Protein AF-A0A842CXQ6-F1 (afdb_monomer_lite)

Radius of gyration: 36.17 Å; chai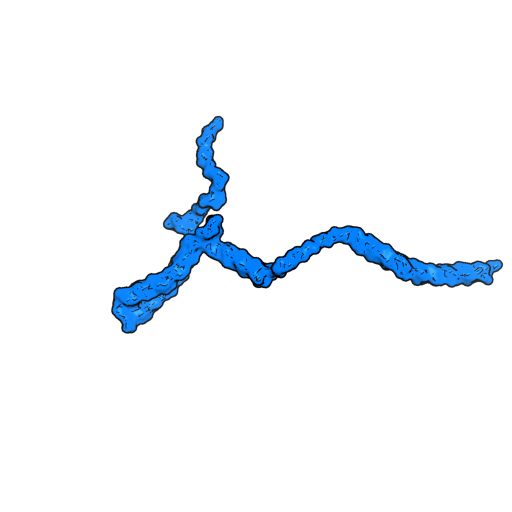ns: 1; bounding box: 52×61×111 Å

pLDDT: mean 84.97, std 10.0, range [49.41, 96.0]

Secondary structure (DSSP, 8-state):
-------S-GGG-----BTTB-HHHHHHHHHHHHHHHHHHHHHHHHS-HHHHHHHHHHHHHHHHHHHH-EETTEEHHHHHHHHHIIIIIS-SS-------SHHHHHHHHHHHHHHHHHHHHHHHHHHHHHHTT-

Structure (mmCIF, N/CA/C/O backbone):
data_AF-A0A842CXQ6-F1
#
_entry.id   AF-A0A842CXQ6-F1
#
loop_
_atom_site.group_PDB
_atom_site.id
_atom_site.type_symbol
_atom_site.label_atom_id
_atom_site.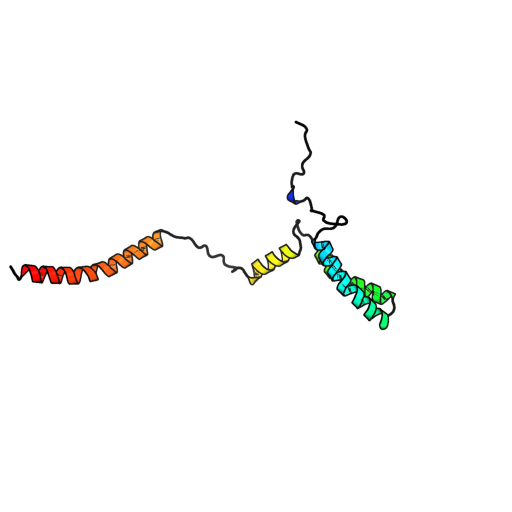label_alt_id
_atom_site.label_comp_id
_atom_site.label_asym_id
_atom_site.label_entity_id
_atom_site.label_seq_id
_atom_site.pdbx_PDB_ins_code
_atom_site.Cartn_x
_atom_site.Cartn_y
_atom_site.Cartn_z
_atom_site.occupancy
_atom_site.B_iso_or_equiv
_atom_site.auth_seq_id
_atom_site.auth_comp_id
_atom_site.auth_asym_id
_atom_site.auth_atom_id
_atom_site.pdbx_PDB_mode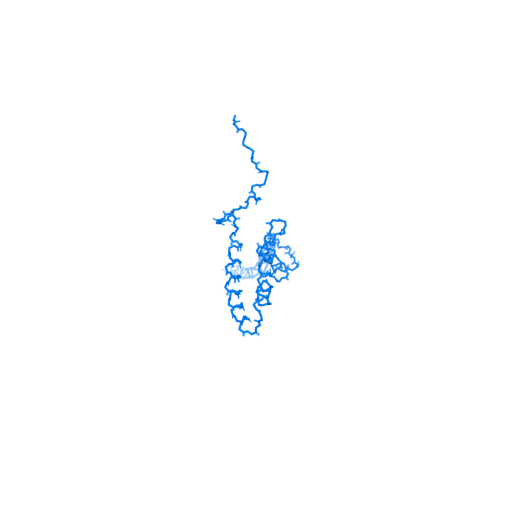l_num
ATOM 1 N N . MET A 1 1 ? -0.702 41.523 -5.014 1.00 65.69 1 MET A N 1
ATOM 2 C CA . MET A 1 1 ? -1.443 40.240 -4.997 1.00 65.69 1 MET A CA 1
ATOM 3 C C . MET A 1 1 ? -1.451 39.706 -3.570 1.00 65.69 1 MET A C 1
ATOM 5 O O . MET A 1 1 ? -0.403 39.784 -2.939 1.00 65.69 1 MET A O 1
ATOM 9 N N . PRO A 1 2 ? -2.591 39.225 -3.043 1.00 71.00 2 PRO A N 1
ATOM 10 C CA . PRO A 1 2 ? -2.665 38.680 -1.689 1.00 71.00 2 PRO A CA 1
ATOM 11 C C . PRO A 1 2 ? -1.873 37.367 -1.596 1.00 71.00 2 PRO A C 1
ATOM 13 O O . PRO A 1 2 ? -2.007 36.487 -2.445 1.00 71.00 2 PRO A O 1
ATOM 16 N N . PHE A 1 3 ? -1.014 37.260 -0.583 1.00 77.12 3 PHE A N 1
ATOM 17 C CA . PHE A 1 3 ? -0.168 36.093 -0.339 1.00 77.12 3 PHE A CA 1
ATOM 18 C C . PHE A 1 3 ? -0.984 35.006 0.367 1.00 77.12 3 PHE A C 1
ATOM 20 O O . PHE A 1 3 ? -1.389 35.178 1.515 1.00 77.12 3 PHE A O 1
ATOM 27 N N . VAL A 1 4 ? -1.239 33.890 -0.319 1.00 80.31 4 VAL A N 1
ATOM 28 C CA . VAL A 1 4 ? -1.891 32.718 0.277 1.00 80.31 4 VAL A CA 1
ATOM 29 C C . VAL A 1 4 ? -0.797 31.751 0.724 1.00 80.31 4 VAL A C 1
ATOM 31 O O . VAL A 1 4 ? 0.008 31.333 -0.113 1.00 80.31 4 VAL A O 1
ATOM 34 N N . PRO A 1 5 ? -0.730 31.380 2.013 1.00 83.19 5 PRO A N 1
ATOM 35 C CA . PRO A 1 5 ? 0.249 30.413 2.480 1.00 83.19 5 PRO A CA 1
ATOM 36 C C . PRO A 1 5 ? -0.093 29.033 1.909 1.00 83.19 5 PRO A C 1
ATOM 38 O O . PRO A 1 5 ? -0.957 28.320 2.415 1.00 83.19 5 PRO A O 1
ATOM 41 N N . VAL A 1 6 ? 0.585 28.655 0.826 1.00 82.75 6 VAL A N 1
ATOM 42 C CA . VAL A 1 6 ? 0.493 27.314 0.247 1.00 82.75 6 VAL A CA 1
ATOM 43 C C . VAL A 1 6 ? 1.534 26.427 0.932 1.00 82.75 6 VAL A C 1
ATOM 45 O O . VAL A 1 6 ? 2.709 26.801 1.002 1.00 82.75 6 VAL A O 1
ATOM 48 N N . PRO A 1 7 ? 1.150 25.248 1.448 1.00 80.25 7 PRO A N 1
ATOM 49 C CA . PRO A 1 7 ? 2.114 24.301 1.984 1.00 80.25 7 PRO A CA 1
ATOM 50 C C . PRO A 1 7 ? 3.098 23.881 0.888 1.00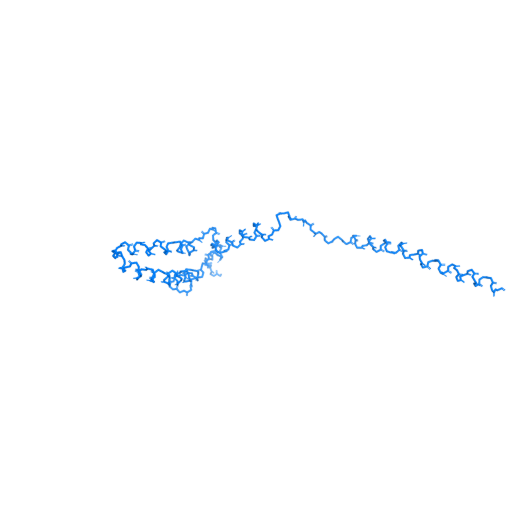 80.25 7 PRO A C 1
ATOM 52 O O . PRO A 1 7 ? 2.707 23.589 -0.240 1.00 80.25 7 PRO A O 1
ATOM 55 N N . LYS A 1 8 ? 4.385 23.813 1.243 1.00 79.75 8 LYS A N 1
ATOM 56 C CA . LYS A 1 8 ? 5.485 23.494 0.314 1.00 79.75 8 LYS A CA 1
ATOM 57 C C . LYS A 1 8 ? 5.303 22.158 -0.423 1.00 79.75 8 LYS A C 1
ATOM 59 O O . LYS A 1 8 ? 5.780 22.028 -1.542 1.00 79.75 8 LYS A O 1
ATOM 64 N N . ASP A 1 9 ? 4.560 21.217 0.169 1.00 75.56 9 ASP A N 1
ATOM 65 C CA . ASP A 1 9 ? 4.260 19.902 -0.402 1.00 75.56 9 ASP A CA 1
ATOM 66 C C . ASP A 1 9 ? 2.744 19.644 -0.467 1.00 75.56 9 ASP A C 1
ATOM 68 O O . ASP A 1 9 ? 2.135 19.121 0.471 1.00 75.56 9 ASP A O 1
ATOM 72 N N . LEU A 1 10 ? 2.133 19.940 -1.616 1.00 73.75 10 LEU A N 1
ATOM 73 C CA . LEU A 1 10 ? 0.715 19.654 -1.893 1.00 73.75 10 LEU A CA 1
ATOM 74 C C . LEU A 1 10 ? 0.378 18.151 -1.814 1.00 73.75 10 LEU A C 1
ATOM 76 O O . LEU A 1 10 ? -0.761 17.772 -1.559 1.00 73.75 10 LEU A O 1
ATOM 80 N N . THR A 1 11 ? 1.374 17.278 -1.985 1.00 70.25 11 THR A N 1
ATOM 81 C CA . THR A 1 11 ? 1.230 15.813 -1.932 1.00 70.25 11 THR A CA 1
ATOM 82 C C . THR A 1 11 ? 1.007 15.263 -0.522 1.00 70.25 11 THR A C 1
ATOM 84 O O . THR A 1 11 ? 0.554 14.126 -0.383 1.00 70.25 11 THR A O 1
ATOM 87 N N . LYS A 1 12 ? 1.299 16.046 0.526 1.00 70.62 12 LYS A N 1
ATOM 88 C CA . LYS A 1 12 ? 1.070 15.656 1.928 1.00 70.62 12 LYS A CA 1
ATOM 89 C C . LYS A 1 12 ? -0.366 15.904 2.388 1.00 70.62 12 LYS A C 1
ATOM 91 O O . LYS A 1 12 ? -0.780 15.355 3.411 1.00 70.62 12 LYS A O 1
ATOM 96 N N . VAL A 1 13 ? -1.140 16.694 1.641 1.00 76.56 13 VAL A N 1
ATOM 97 C CA . VAL A 1 13 ? -2.545 16.961 1.959 1.00 76.56 13 VAL A CA 1
ATOM 98 C C . VAL A 1 13 ? -3.361 15.702 1.666 1.00 76.56 13 VAL A C 1
ATOM 100 O O . VAL A 1 13 ? -3.626 15.344 0.519 1.00 76.56 13 VAL A O 1
ATOM 103 N N . LYS A 1 14 ? -3.740 14.983 2.725 1.00 70.69 14 LYS A N 1
ATOM 104 C CA . LYS A 1 14 ? -4.540 13.761 2.610 1.00 70.69 14 LYS A CA 1
ATOM 105 C C . LYS A 1 14 ? -5.981 14.118 2.278 1.00 70.69 14 LYS A C 1
ATOM 107 O O . LYS A 1 14 ? -6.658 14.772 3.065 1.00 70.69 14 LYS A O 1
ATOM 112 N N . THR A 1 15 ? -6.486 13.597 1.167 1.00 76.19 15 THR A N 1
ATOM 113 C CA . THR A 1 15 ? -7.910 13.682 0.835 1.00 76.19 15 THR A CA 1
ATOM 114 C C . THR A 1 15 ? -8.717 12.838 1.826 1.00 76.19 15 THR A C 1
ATOM 116 O O . THR A 1 15 ? -8.658 11.602 1.795 1.00 76.19 15 THR A O 1
ATOM 119 N N . LYS A 1 16 ? -9.445 13.502 2.722 1.00 82.62 16 LYS A N 1
ATOM 120 C CA . LYS A 1 16 ? -10.426 12.888 3.623 1.00 82.62 16 LYS A CA 1
ATOM 121 C C . LYS A 1 16 ? -11.754 12.795 2.881 1.00 82.62 16 LYS A C 1
ATOM 123 O O . LYS A 1 16 ? -12.137 13.757 2.229 1.00 82.62 16 LYS A O 1
ATOM 128 N N . VAL A 1 17 ? -12.410 11.639 2.916 1.00 75.44 17 VAL A N 1
ATOM 129 C CA . VAL A 1 17 ? -13.586 11.395 2.056 1.00 75.44 17 VAL A CA 1
ATOM 130 C C . VAL A 1 17 ? -14.882 11.474 2.838 1.00 75.44 17 VAL A C 1
ATOM 132 O O . VAL A 1 17 ? -15.800 12.162 2.419 1.00 75.44 17 VAL A O 1
ATOM 135 N N . ALA A 1 18 ? -14.936 10.815 3.991 1.00 70.06 18 ALA A N 1
ATOM 136 C CA . ALA A 1 18 ? -16.057 10.889 4.917 1.00 70.06 18 ALA A CA 1
ATOM 137 C C . ALA A 1 18 ? -15.514 10.803 6.347 1.00 70.06 18 ALA A C 1
ATOM 139 O O . ALA A 1 18 ? -14.501 10.138 6.576 1.00 70.06 18 ALA A O 1
ATOM 140 N N . PHE A 1 19 ? -16.152 11.497 7.294 1.00 74.94 19 PHE A N 1
ATOM 141 C CA . PHE A 1 19 ? -15.828 11.440 8.730 1.00 74.94 19 PHE A CA 1
ATOM 142 C C . PHE A 1 19 ? -14.359 11.725 9.091 1.00 74.94 19 PHE A C 1
ATOM 144 O O . PHE A 1 19 ? -13.826 11.151 10.034 1.00 74.94 19 PHE A O 1
ATOM 151 N N . ASN A 1 20 ? -13.663 12.581 8.333 1.00 80.06 20 ASN A N 1
ATOM 152 C CA . ASN A 1 20 ? -12.227 12.838 8.527 1.00 80.06 20 ASN A CA 1
ATOM 153 C C . ASN A 1 20 ? -11.333 11.574 8.371 1.00 80.06 20 ASN A C 1
ATOM 155 O O . ASN A 1 20 ? -10.167 11.550 8.784 1.00 80.06 20 ASN A O 1
ATOM 159 N N . LEU A 1 21 ? -11.842 10.527 7.709 1.00 82.50 21 LEU A N 1
ATOM 160 C CA . LEU A 1 21 ? -11.138 9.277 7.418 1.00 82.50 21 LEU A CA 1
ATOM 161 C C . LEU A 1 21 ? -10.687 9.206 5.953 1.00 82.50 21 LEU A C 1
ATOM 163 O O . LEU A 1 21 ? -11.266 9.800 5.037 1.00 82.50 21 LEU A O 1
ATOM 167 N N . THR A 1 22 ? -9.600 8.472 5.728 1.00 86.75 22 THR A N 1
ATOM 168 C CA . THR A 1 22 ? -9.087 8.169 4.387 1.00 86.75 22 THR A CA 1
ATOM 169 C C . THR A 1 22 ? -9.840 6.981 3.780 1.00 86.75 22 THR A C 1
ATOM 171 O O . THR A 1 22 ? -10.339 6.116 4.498 1.00 86.75 22 THR A O 1
ATOM 174 N N . LYS A 1 23 ? -9.883 6.879 2.444 1.00 86.00 23 LYS A N 1
ATOM 175 C CA . LYS A 1 23 ? -10.559 5.766 1.735 1.00 86.00 23 LYS A CA 1
ATOM 176 C C . LYS A 1 23 ? -10.121 4.381 2.232 1.00 86.00 23 LYS A C 1
ATOM 178 O O . LYS A 1 23 ? -10.936 3.477 2.343 1.00 86.00 23 LYS A O 1
ATOM 183 N N . ARG A 1 24 ? -8.831 4.228 2.552 1.00 87.06 24 ARG A N 1
ATOM 184 C CA . ARG A 1 24 ? -8.249 2.962 3.028 1.00 87.06 24 ARG A CA 1
ATOM 185 C C . ARG A 1 24 ? -8.730 2.585 4.418 1.00 87.06 24 ARG A C 1
ATOM 187 O O . ARG A 1 24 ? -8.995 1.415 4.661 1.00 87.06 24 ARG A O 1
ATOM 194 N N . GLN A 1 25 ? -8.864 3.578 5.294 1.00 89.06 25 GLN A N 1
ATOM 195 C CA . GLN A 1 25 ? -9.411 3.372 6.628 1.00 89.06 25 GLN A CA 1
ATOM 196 C C . GLN A 1 25 ? -10.842 2.852 6.520 1.00 89.06 25 GLN A C 1
ATOM 198 O O . GLN A 1 25 ? -11.131 1.820 7.103 1.0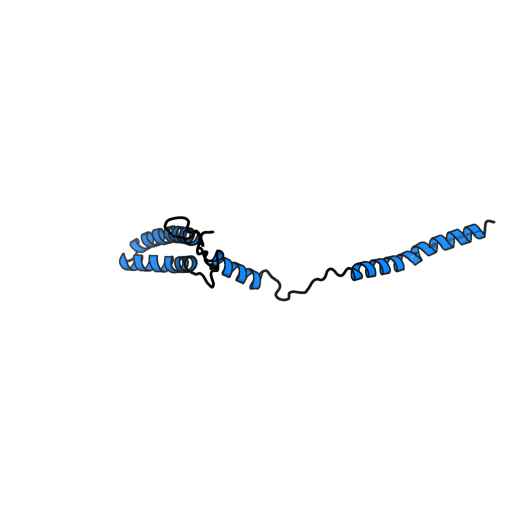0 89.06 25 GLN A O 1
ATOM 203 N N . LEU A 1 26 ? -11.693 3.470 5.692 1.00 90.69 26 LEU A N 1
ATOM 204 C CA . LEU A 1 26 ? -13.076 3.010 5.500 1.00 90.69 26 LEU A CA 1
ATOM 205 C C . LEU A 1 26 ? -13.162 1.562 5.002 1.00 90.69 26 LEU A C 1
ATOM 207 O O . LEU A 1 26 ? -13.912 0.768 5.563 1.00 90.69 26 LEU A O 1
ATOM 211 N N . ILE A 1 27 ? -12.359 1.197 3.998 1.00 91.00 27 ILE A N 1
ATOM 212 C CA . ILE A 1 27 ? -12.332 -0.180 3.480 1.00 91.00 27 ILE A CA 1
ATOM 213 C C . ILE A 1 27 ? -11.900 -1.149 4.585 1.00 91.00 27 ILE A C 1
ATOM 215 O O . ILE A 1 27 ? -12.547 -2.169 4.808 1.00 91.00 27 ILE A O 1
ATOM 219 N N . CYS A 1 28 ? -10.842 -0.825 5.321 1.00 90.81 28 CYS A N 1
ATOM 220 C CA . CYS A 1 28 ? -10.330 -1.717 6.350 1.00 90.81 28 CYS A CA 1
ATOM 221 C C . CYS A 1 28 ? -11.278 -1.844 7.552 1.00 90.81 28 CYS A C 1
ATOM 223 O O . CYS A 1 28 ? -11.498 -2.949 8.034 1.00 90.81 28 CY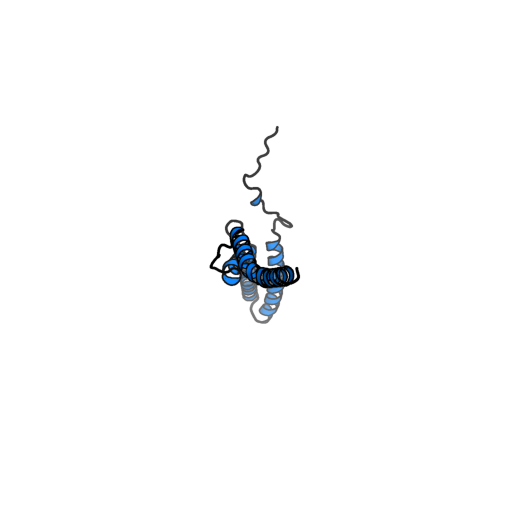S A O 1
ATOM 225 N N . PHE A 1 29 ? -11.913 -0.745 7.968 1.00 91.31 29 PHE A N 1
ATOM 226 C CA . PHE A 1 29 ? -12.960 -0.737 8.989 1.00 91.31 29 PHE A CA 1
ATOM 227 C C . PHE A 1 29 ? -14.173 -1.570 8.579 1.00 91.31 29 PHE A C 1
ATOM 229 O O . PHE A 1 29 ? -14.712 -2.301 9.406 1.00 91.31 29 PHE A O 1
ATOM 236 N N . SER A 1 30 ? -14.575 -1.503 7.306 1.00 92.62 30 SER A N 1
ATOM 237 C CA . SER A 1 30 ? -15.688 -2.312 6.803 1.00 92.62 30 SER A CA 1
ATOM 238 C C . SER A 1 30 ? -15.380 -3.810 6.885 1.00 92.62 30 SER A C 1
ATOM 240 O O . SER A 1 30 ? -16.179 -4.569 7.426 1.00 92.62 30 SER A O 1
ATOM 242 N N . ILE A 1 31 ? -14.184 -4.230 6.456 1.00 94.25 31 ILE A N 1
ATOM 243 C CA . ILE A 1 31 ? -13.742 -5.629 6.533 1.00 94.25 31 ILE A CA 1
ATOM 244 C C . ILE A 1 31 ? -13.598 -6.068 7.993 1.00 94.25 31 ILE A C 1
ATOM 246 O O . ILE A 1 31 ? -14.046 -7.152 8.359 1.00 94.25 31 ILE A O 1
ATOM 250 N N . ALA A 1 32 ? -13.013 -5.218 8.841 1.00 93.25 32 ALA A N 1
ATOM 251 C CA . ALA A 1 32 ? -12.865 -5.496 10.261 1.00 93.25 32 ALA A CA 1
ATOM 252 C C . ALA A 1 32 ? -14.226 -5.713 10.931 1.00 93.25 32 ALA A C 1
ATOM 254 O O . ALA A 1 32 ? -14.377 -6.682 11.665 1.00 93.25 32 ALA A O 1
ATOM 255 N N . GLY A 1 33 ? -15.225 -4.871 10.649 1.00 93.00 33 GLY A N 1
ATOM 256 C CA . GLY A 1 33 ? -16.585 -5.038 11.169 1.00 93.00 33 GLY A CA 1
ATOM 257 C C . GLY A 1 33 ? -17.228 -6.349 10.714 1.00 93.00 33 GLY A C 1
ATOM 258 O O . GLY A 1 33 ? -17.753 -7.092 11.540 1.00 93.00 33 GLY A O 1
ATOM 259 N N . VAL A 1 34 ? -17.110 -6.673 9.423 1.00 95.12 34 VAL A N 1
ATOM 260 C CA . VAL A 1 34 ? -17.650 -7.915 8.845 1.00 95.12 34 VAL A CA 1
ATOM 261 C C . VAL A 1 34 ? -17.016 -9.165 9.456 1.00 95.12 34 VAL A C 1
ATOM 263 O O . VAL A 1 34 ? -17.691 -10.178 9.560 1.00 95.12 34 VAL A O 1
ATOM 266 N N . ILE A 1 35 ? -15.753 -9.120 9.883 1.00 94.62 35 ILE A N 1
ATOM 267 C CA . ILE A 1 35 ? -15.072 -10.279 10.483 1.00 94.62 35 ILE A CA 1
ATOM 268 C C . ILE A 1 35 ? -15.246 -10.316 12.006 1.00 94.62 35 ILE A C 1
ATOM 270 O O . ILE A 1 35 ? -15.514 -11.373 12.575 1.00 94.62 35 ILE A O 1
ATOM 274 N N . GLY A 1 36 ? -15.093 -9.178 12.682 1.00 93.50 36 GLY A N 1
ATOM 275 C CA . GLY A 1 36 ? -15.085 -9.134 14.141 1.00 93.50 36 GLY A CA 1
ATOM 276 C C . GLY A 1 36 ? -16.473 -9.225 14.771 1.00 93.50 36 GLY A C 1
ATOM 277 O O . GLY A 1 36 ? -16.600 -9.799 15.846 1.00 93.50 36 GLY A O 1
ATOM 278 N N . ILE A 1 37 ? -17.531 -8.723 14.120 1.00 92.56 37 ILE A N 1
ATOM 279 C CA . ILE A 1 37 ? -18.893 -8.852 14.669 1.00 92.56 37 ILE A CA 1
ATOM 280 C C . ILE A 1 37 ? -19.330 -10.330 14.695 1.00 92.56 37 ILE A C 1
ATOM 282 O O . ILE A 1 37 ? -19.744 -10.798 15.758 1.00 92.56 37 ILE A O 1
ATOM 286 N N . PRO A 1 38 ? -19.191 -11.111 13.604 1.00 93.00 38 PRO A N 1
ATOM 287 C CA . PRO A 1 38 ? -19.488 -12.540 13.648 1.00 93.00 38 PRO A CA 1
ATOM 288 C C . PRO A 1 38 ? -18.579 -13.318 14.599 1.00 93.00 38 PRO A C 1
ATOM 290 O O . PRO A 1 38 ? -19.068 -14.208 15.293 1.00 93.00 38 PRO A O 1
ATOM 293 N N . SER A 1 39 ? -17.284 -12.979 14.681 1.00 92.56 39 SER A N 1
ATOM 294 C CA . SER A 1 39 ? -16.379 -13.670 15.608 1.00 92.56 39 SER A CA 1
ATOM 295 C C . SER A 1 39 ? -16.777 -13.445 17.068 1.00 92.56 39 SER A C 1
ATOM 297 O O . SER A 1 39 ? -16.750 -14.393 17.849 1.00 92.56 39 SER A O 1
ATOM 299 N N . TYR A 1 40 ? -17.226 -12.238 17.427 1.00 93.56 40 TYR A N 1
ATOM 300 C CA . TYR A 1 40 ? -17.728 -11.934 18.766 1.00 93.56 40 TYR A CA 1
ATOM 301 C C . TYR A 1 40 ? -19.000 -12.713 19.101 1.00 93.56 40 TYR A C 1
ATOM 303 O O . TYR A 1 40 ? -19.086 -13.311 20.172 1.00 93.56 40 TYR A O 1
ATOM 311 N N . LEU A 1 41 ? -19.981 -12.734 18.191 1.00 92.81 41 LEU A N 1
ATOM 312 C CA . LEU A 1 41 ? -21.233 -13.464 18.410 1.00 92.81 41 LEU A CA 1
ATOM 313 C C . LEU A 1 41 ? -20.986 -14.963 18.596 1.00 92.81 41 LEU A C 1
ATOM 315 O O . LEU A 1 41 ? -21.614 -15.574 19.457 1.00 92.81 41 LEU A O 1
ATOM 319 N N . PHE A 1 42 ? -20.040 -15.526 17.841 1.00 92.25 42 PHE A N 1
ATOM 320 C CA . PHE A 1 42 ? -19.640 -16.923 17.970 1.00 92.25 42 PHE A CA 1
ATOM 321 C C . PHE A 1 42 ? -18.898 -17.193 19.289 1.00 92.25 42 PHE A C 1
ATOM 323 O O . PHE A 1 42 ? -19.259 -18.104 20.029 1.00 92.25 42 PHE A O 1
ATOM 330 N N . LEU A 1 43 ? -17.904 -16.373 19.652 1.00 92.38 43 LEU A N 1
ATOM 331 C CA . LEU A 1 43 ? -17.143 -16.565 20.896 1.00 92.38 43 LEU A CA 1
ATOM 332 C C . LEU A 1 43 ? -17.987 -16.347 22.152 1.00 92.38 43 LEU A C 1
ATOM 334 O O . LEU A 1 43 ? -17.794 -17.059 23.135 1.00 92.38 43 LEU A O 1
ATOM 338 N N . LYS A 1 44 ? -18.945 -15.414 22.124 1.00 91.38 44 LYS A N 1
ATOM 339 C CA . LYS A 1 44 ? -19.857 -15.154 23.247 1.00 91.38 44 LYS A CA 1
ATOM 340 C C . LYS A 1 44 ? -20.686 -16.389 23.630 1.00 91.38 44 LYS A C 1
ATOM 342 O O . LYS A 1 44 ? -21.116 -16.488 24.773 1.00 91.38 44 LYS A O 1
ATOM 347 N N . GLN A 1 45 ? -20.920 -17.325 22.705 1.00 89.56 45 GLN A N 1
ATOM 348 C CA . GLN A 1 45 ? -21.642 -18.569 23.002 1.00 89.56 45 GLN A CA 1
ATOM 349 C C . GLN A 1 45 ? -20.798 -19.581 23.790 1.00 89.56 45 GLN A C 1
ATOM 351 O O . GLN A 1 45 ? -21.358 -20.425 24.484 1.00 89.56 45 GLN A O 1
ATOM 356 N N . HIS A 1 46 ? -19.469 -19.496 23.702 1.00 89.31 46 HIS A N 1
ATOM 357 C CA . HIS A 1 46 ? -18.550 -20.460 24.313 1.00 89.31 46 HIS A CA 1
ATOM 358 C C . HIS A 1 46 ? -17.779 -19.899 25.516 1.00 89.31 46 HIS A C 1
ATOM 360 O O . HIS A 1 46 ? -17.299 -20.665 26.347 1.00 89.31 46 HIS A O 1
ATOM 366 N N . ILE A 1 47 ? -17.615 -18.577 25.594 1.00 92.38 47 ILE A N 1
ATOM 367 C CA . ILE A 1 47 ? -16.693 -17.891 26.505 1.00 92.38 47 ILE A CA 1
ATOM 368 C C . ILE A 1 47 ? -17.406 -16.705 27.185 1.00 92.38 47 ILE A C 1
ATOM 370 O O . ILE A 1 47 ? -18.414 -16.200 26.692 1.00 92.38 47 ILE A O 1
ATOM 374 N N . SER A 1 48 ? -16.869 -16.231 28.317 1.00 91.12 48 SER A N 1
ATOM 375 C CA . SER A 1 48 ? -17.288 -14.979 28.958 1.00 91.12 48 SER A CA 1
ATOM 376 C C . SER A 1 48 ? -17.256 -13.779 27.998 1.00 91.12 48 SER A C 1
ATOM 378 O O . SER A 1 48 ? -16.402 -13.657 27.116 1.00 91.12 48 SER A O 1
ATOM 380 N N . THR A 1 49 ? -18.195 -12.851 28.187 1.00 91.56 49 THR A N 1
ATOM 381 C CA . THR A 1 49 ? -18.386 -11.685 27.307 1.00 91.56 49 THR A CA 1
ATOM 382 C C . THR A 1 49 ? -17.165 -10.774 27.231 1.00 91.56 49 THR A C 1
ATOM 384 O O . THR A 1 49 ? -16.900 -10.213 26.171 1.00 91.56 49 THR A O 1
ATOM 387 N N . ASP A 1 50 ? -16.432 -10.639 28.338 1.00 92.19 50 ASP A N 1
ATOM 388 C CA . ASP A 1 50 ? -15.218 -9.824 28.428 1.00 92.19 50 ASP A CA 1
ATOM 389 C C . ASP A 1 50 ? -14.079 -10.422 27.588 1.00 92.19 50 ASP A C 1
ATOM 391 O O . ASP A 1 50 ? -13.515 -9.765 26.712 1.00 92.19 50 ASP A O 1
ATOM 395 N N . LEU A 1 51 ? -13.826 -11.726 27.739 1.00 94.19 51 LEU A N 1
ATOM 396 C CA . LEU A 1 51 ? -12.781 -12.408 26.977 1.00 94.19 51 LEU A CA 1
ATOM 397 C C . LEU A 1 51 ? -13.129 -12.494 25.479 1.00 94.19 51 LEU A C 1
ATOM 399 O O . LEU A 1 51 ? -12.249 -12.341 24.631 1.00 94.19 51 LEU A O 1
ATOM 403 N N . ALA A 1 52 ? -14.413 -12.652 25.135 1.00 93.94 52 ALA A N 1
ATOM 404 C CA . ALA A 1 52 ? -14.883 -12.579 23.751 1.00 93.94 52 ALA A CA 1
ATOM 405 C C . ALA A 1 52 ? -14.663 -11.186 23.126 1.00 93.94 52 ALA A C 1
ATOM 407 O O . ALA A 1 52 ? -14.283 -11.089 21.957 1.00 93.94 52 ALA A O 1
ATOM 408 N N . ALA A 1 53 ? -14.857 -10.104 23.890 1.00 92.62 53 ALA A N 1
ATOM 409 C CA . ALA A 1 53 ? -14.602 -8.741 23.423 1.00 92.62 53 ALA A CA 1
ATOM 410 C C . ALA A 1 53 ? -13.103 -8.486 23.194 1.00 92.62 53 ALA A C 1
ATOM 412 O O . ALA A 1 53 ? -12.719 -7.936 22.160 1.00 92.62 53 ALA A O 1
ATOM 413 N N . ILE A 1 54 ? -12.240 -8.952 24.101 1.00 94.62 54 ILE A N 1
ATOM 414 C CA . ILE A 1 54 ? -10.781 -8.877 23.931 1.00 94.62 54 ILE A CA 1
ATOM 415 C C . ILE A 1 54 ? -10.349 -9.644 22.673 1.00 94.62 54 ILE A C 1
ATOM 417 O O . ILE A 1 54 ? -9.589 -9.122 21.855 1.00 94.62 54 ILE A O 1
ATOM 421 N N . ALA A 1 55 ? -10.876 -10.853 22.466 1.00 92.81 55 ALA A N 1
ATOM 422 C CA . ALA A 1 55 ? -10.584 -11.652 21.280 1.00 92.81 55 ALA A CA 1
ATOM 423 C C . ALA A 1 55 ? -11.027 -10.959 19.979 1.00 92.81 55 ALA A C 1
ATOM 425 O O . ALA A 1 55 ? -10.277 -10.948 19.002 1.00 92.81 55 ALA A O 1
ATOM 426 N N . MET A 1 56 ? -12.200 -10.317 19.971 1.00 93.50 56 MET A N 1
ATOM 427 C CA . MET A 1 56 ? -12.668 -9.510 18.839 1.00 93.50 56 MET A CA 1
ATOM 428 C C . MET A 1 56 ? -11.675 -8.390 18.496 1.00 93.50 56 MET A C 1
ATOM 430 O O . MET A 1 56 ? -11.320 -8.220 17.327 1.00 93.50 56 MET A O 1
ATOM 434 N N . VAL A 1 57 ? -11.184 -7.657 19.501 1.00 93.00 57 VAL A N 1
ATOM 435 C CA . VAL A 1 57 ? -10.201 -6.580 19.298 1.00 93.00 57 VAL A CA 1
ATOM 436 C C . VAL A 1 57 ? -8.887 -7.130 18.752 1.00 93.00 57 VAL A C 1
ATOM 438 O O . VAL A 1 57 ? -8.345 -6.559 17.808 1.00 93.00 57 VAL A O 1
ATOM 441 N N . ILE A 1 58 ? -8.399 -8.256 19.278 1.00 94.75 58 ILE A N 1
ATOM 442 C CA . ILE A 1 58 ? -7.169 -8.904 18.796 1.00 94.75 58 ILE A CA 1
ATOM 443 C C . ILE A 1 58 ? -7.299 -9.302 17.321 1.00 94.75 58 ILE A C 1
ATOM 445 O O . ILE A 1 58 ? -6.373 -9.073 16.544 1.00 94.75 58 ILE A O 1
ATOM 449 N N . ILE A 1 59 ? -8.451 -9.843 16.914 1.00 93.19 59 ILE A N 1
ATOM 450 C CA . ILE A 1 59 ? -8.725 -10.216 15.517 1.00 93.19 59 ILE A CA 1
ATOM 451 C C . ILE A 1 59 ? -8.762 -8.980 14.608 1.00 93.19 59 ILE A C 1
ATOM 453 O O . ILE A 1 59 ? -8.259 -9.017 13.484 1.00 93.19 59 ILE A O 1
ATOM 457 N N . MET A 1 60 ? -9.336 -7.872 15.079 1.00 93.00 60 MET A N 1
ATOM 458 C CA . MET A 1 60 ? -9.409 -6.631 14.308 1.00 93.00 60 MET A CA 1
ATOM 459 C C . MET A 1 60 ? -8.059 -5.896 14.230 1.00 93.00 60 MET A C 1
ATOM 461 O O . MET A 1 60 ? -7.754 -5.286 13.203 1.00 93.00 60 MET A O 1
ATOM 465 N N . LEU A 1 61 ? -7.230 -5.957 15.277 1.00 92.81 61 LEU A N 1
ATOM 466 C CA . LEU A 1 61 ? -5.950 -5.249 15.407 1.00 92.81 61 LEU A CA 1
ATOM 467 C C . LEU A 1 61 ? -5.039 -5.314 14.158 1.00 92.81 61 LEU A C 1
ATOM 469 O O . LEU A 1 61 ? -4.592 -4.256 13.707 1.00 92.81 61 LEU A O 1
ATOM 473 N N . PRO A 1 62 ? -4.757 -6.479 13.538 1.00 90.81 62 PRO A N 1
ATOM 474 C CA . PRO A 1 62 ? -3.903 -6.536 12.349 1.00 90.81 62 PRO A CA 1
ATOM 475 C C . PRO A 1 62 ? -4.479 -5.761 11.155 1.00 90.81 62 PRO A C 1
ATOM 477 O O . PRO A 1 62 ? -3.722 -5.155 10.395 1.00 90.81 62 PRO A O 1
ATOM 480 N N . LEU A 1 63 ? -5.806 -5.720 11.003 1.00 91.50 63 LEU A N 1
ATOM 481 C CA . LEU A 1 63 ? -6.461 -4.926 9.960 1.00 91.50 63 LEU A CA 1
ATOM 482 C C . LEU A 1 63 ? -6.278 -3.430 10.242 1.00 91.50 63 LEU A C 1
ATOM 484 O O . LEU A 1 63 ? -5.865 -2.668 9.368 1.00 91.50 63 LEU A O 1
ATOM 488 N N . PHE A 1 64 ? -6.462 -3.017 11.493 1.00 88.88 64 PHE A N 1
ATOM 489 C CA . PHE A 1 64 ? -6.194 -1.646 11.923 1.00 88.88 64 PHE A CA 1
ATOM 490 C C . PHE A 1 64 ? -4.758 -1.197 11.650 1.00 88.88 64 PHE A C 1
ATOM 492 O O . PHE A 1 64 ? -4.548 -0.082 11.167 1.00 88.88 64 PHE A O 1
ATOM 499 N N . PHE A 1 65 ? -3.773 -2.066 11.888 1.00 90.06 65 PHE A N 1
ATOM 500 C CA . PHE A 1 65 ? -2.385 -1.782 11.532 1.00 90.06 65 PHE A CA 1
ATOM 501 C C . PHE A 1 65 ? -2.247 -1.475 10.041 1.00 90.06 65 PHE A C 1
ATOM 503 O O . PHE A 1 65 ? -1.661 -0.459 9.690 1.00 90.06 65 PHE A O 1
ATOM 510 N N . VAL A 1 66 ? -2.847 -2.267 9.149 1.00 88.56 66 VAL A N 1
ATOM 511 C CA . VAL A 1 66 ? -2.807 -1.995 7.699 1.00 88.56 66 VAL A CA 1
ATOM 512 C C . VAL A 1 66 ? -3.485 -0.664 7.339 1.00 88.56 66 VAL A C 1
ATOM 514 O O . VAL A 1 66 ? -3.025 0.037 6.434 1.00 88.56 66 VAL A O 1
ATOM 517 N N . ALA A 1 67 ? -4.553 -0.291 8.047 1.00 88.62 67 ALA A N 1
ATOM 518 C CA . ALA A 1 67 ? -5.291 0.952 7.825 1.00 88.62 67 ALA A CA 1
ATOM 519 C C . ALA A 1 67 ? -4.521 2.212 8.252 1.00 88.62 67 ALA A C 1
ATOM 521 O O . ALA A 1 67 ? -4.654 3.264 7.620 1.00 88.62 67 ALA A O 1
ATOM 522 N N . LEU A 1 68 ? -3.756 2.112 9.343 1.00 85.25 68 LEU A N 1
ATOM 523 C CA . LEU A 1 68 ? -3.020 3.221 9.954 1.00 85.25 68 LEU A CA 1
ATOM 524 C C . LEU A 1 68 ? -1.562 3.297 9.496 1.00 85.25 68 LEU A C 1
ATOM 526 O O . LEU A 1 68 ? -0.949 4.359 9.594 1.00 85.25 68 LEU A O 1
ATOM 530 N N . PHE A 1 69 ? -1.002 2.197 8.992 1.00 87.88 69 PHE A N 1
ATOM 531 C CA . PHE A 1 69 ? 0.407 2.132 8.644 1.00 87.88 69 PHE A CA 1
ATOM 532 C C . PHE A 1 69 ? 0.714 2.927 7.376 1.00 87.88 69 PHE A C 1
ATOM 534 O O . PHE A 1 69 ? 0.401 2.540 6.242 1.00 87.88 69 PHE A O 1
ATOM 541 N N . GLU A 1 70 ? 1.411 4.034 7.588 1.00 84.06 70 GLU A N 1
ATOM 542 C CA . GLU A 1 70 ? 2.025 4.831 6.546 1.00 84.06 70 GLU A CA 1
ATOM 543 C C . GLU A 1 70 ? 3.512 4.982 6.851 1.00 84.06 70 GLU A C 1
ATOM 545 O O . GLU A 1 70 ? 3.898 5.523 7.885 1.00 84.06 70 GLU A O 1
ATOM 550 N N . LYS A 1 71 ? 4.353 4.518 5.930 1.00 80.25 71 LYS A N 1
ATOM 551 C CA . LYS A 1 71 ? 5.801 4.705 5.993 1.00 80.25 71 LYS A CA 1
ATOM 552 C C . LYS A 1 71 ? 6.186 5.760 4.963 1.00 80.25 71 LYS A C 1
ATOM 554 O O . LYS A 1 71 ? 5.911 5.573 3.781 1.00 80.25 71 LYS A O 1
ATOM 559 N N . ASP A 1 72 ? 6.787 6.867 5.398 1.00 80.75 72 ASP A N 1
ATOM 560 C CA . ASP A 1 72 ? 7.258 7.951 4.517 1.00 80.75 72 ASP A CA 1
ATOM 561 C C . ASP A 1 72 ? 6.151 8.519 3.595 1.00 80.75 72 ASP A C 1
ATOM 563 O O . ASP A 1 72 ? 6.378 8.853 2.432 1.00 80.75 72 ASP A O 1
ATOM 567 N N . GLY A 1 73 ? 4.904 8.560 4.087 1.00 78.88 73 GLY A N 1
ATOM 568 C CA . GLY A 1 73 ? 3.724 8.967 3.308 1.00 78.88 73 GLY A CA 1
ATOM 569 C C . GLY A 1 73 ? 3.242 7.927 2.284 1.00 78.88 73 GLY A C 1
ATOM 570 O O . GLY A 1 73 ? 2.290 8.175 1.538 1.00 78.88 73 GLY A O 1
ATOM 571 N N . GLN A 1 74 ? 3.866 6.746 2.236 1.00 84.44 74 GLN A N 1
ATOM 572 C CA . GLN A 1 74 ? 3.409 5.614 1.443 1.00 84.44 74 GLN A CA 1
ATOM 573 C C . GLN A 1 74 ? 2.563 4.654 2.295 1.00 84.44 74 GLN A C 1
ATOM 575 O O . GLN A 1 74 ? 2.999 4.203 3.353 1.00 84.44 74 GLN A O 1
ATOM 580 N N . PRO A 1 75 ? 1.363 4.280 1.828 1.00 88.19 75 PRO A N 1
ATOM 581 C CA . PRO A 1 75 ? 0.554 3.253 2.475 1.00 88.19 75 PRO A CA 1
ATOM 582 C C . PRO A 1 75 ? 1.172 1.865 2.339 1.00 88.19 75 PRO A C 1
ATOM 584 O O . PRO A 1 75 ? 1.873 1.573 1.360 1.00 88.19 75 PRO A O 1
ATOM 587 N N . PHE A 1 76 ? 0.767 0.971 3.239 1.00 86.62 76 PHE A N 1
ATOM 588 C CA . PHE A 1 76 ? 1.155 -0.436 3.210 1.00 86.62 76 PHE A CA 1
ATOM 589 C C . PHE A 1 76 ? 0.921 -1.114 1.848 1.00 86.62 76 PHE A C 1
ATOM 591 O O . PHE A 1 76 ? 1.791 -1.817 1.349 1.00 86.62 76 PHE A O 1
ATOM 598 N N . GLU A 1 77 ? -0.201 -0.841 1.179 1.00 86.50 77 GLU A N 1
ATOM 599 C CA . GLU A 1 77 ? -0.531 -1.456 -0.114 1.00 86.50 77 GLU A CA 1
ATOM 600 C C . GLU A 1 77 ? 0.485 -1.112 -1.224 1.00 86.50 77 GLU A C 1
ATOM 602 O O . GLU A 1 77 ? 0.861 -1.962 -2.036 1.00 86.50 77 GLU A O 1
ATOM 607 N N . LYS A 1 78 ? 0.988 0.134 -1.245 1.00 89.00 78 LYS A N 1
ATOM 608 C CA . LYS A 1 78 ? 2.042 0.543 -2.191 1.00 89.00 78 LYS A CA 1
ATOM 609 C C . LYS A 1 78 ? 3.379 -0.079 -1.811 1.00 89.00 78 LYS A C 1
ATOM 611 O O . LYS A 1 78 ? 4.102 -0.535 -2.695 1.00 89.00 78 LYS A O 1
ATOM 616 N N . LEU A 1 79 ? 3.684 -0.126 -0.516 1.00 90.00 79 LEU A N 1
ATOM 617 C CA . LEU A 1 79 ? 4.903 -0.748 -0.015 1.00 90.00 79 LEU A CA 1
ATOM 618 C C . LEU A 1 79 ? 4.953 -2.240 -0.379 1.00 90.00 79 LEU A C 1
ATOM 620 O O . LEU A 1 79 ? 5.932 -2.689 -0.972 1.00 90.00 79 LEU A O 1
ATOM 624 N N . ALA A 1 80 ? 3.874 -2.980 -0.121 1.00 89.75 80 ALA A N 1
ATOM 625 C CA . ALA A 1 80 ? 3.742 -4.395 -0.456 1.00 89.75 80 ALA A CA 1
ATOM 626 C C . ALA A 1 80 ? 3.852 -4.631 -1.968 1.00 89.75 80 ALA A C 1
ATOM 628 O O . ALA A 1 80 ? 4.607 -5.496 -2.414 1.00 89.75 80 ALA A O 1
ATOM 629 N N . ARG A 1 81 ? 3.185 -3.805 -2.785 1.00 92.44 81 ARG A N 1
ATOM 630 C CA . ARG A 1 81 ? 3.294 -3.872 -4.251 1.00 92.44 81 ARG A CA 1
ATOM 631 C C . ARG A 1 81 ? 4.730 -3.664 -4.727 1.00 92.44 81 ARG A C 1
ATOM 633 O O . ARG A 1 81 ? 5.202 -4.403 -5.590 1.00 92.44 81 ARG A O 1
ATOM 640 N N . ASN A 1 82 ? 5.431 -2.679 -4.170 1.00 92.12 82 ASN A N 1
ATOM 641 C CA . ASN A 1 82 ? 6.825 -2.400 -4.510 1.00 92.12 82 ASN A CA 1
ATOM 642 C C . ASN A 1 82 ? 7.738 -3.553 -4.087 1.00 92.12 82 ASN A C 1
ATOM 644 O O . ASN A 1 82 ? 8.609 -3.964 -4.857 1.00 92.12 82 ASN A O 1
ATOM 648 N N . TYR A 1 83 ? 7.496 -4.110 -2.903 1.00 92.25 83 TYR A N 1
ATOM 649 C CA . TYR A 1 83 ? 8.230 -5.249 -2.375 1.00 92.25 83 TYR A CA 1
ATOM 650 C C . TYR A 1 83 ? 8.077 -6.487 -3.264 1.00 92.25 83 TYR A C 1
ATOM 652 O O . TYR A 1 83 ? 9.074 -7.035 -3.734 1.00 92.25 83 TYR A O 1
ATOM 660 N N . ILE A 1 84 ? 6.838 -6.875 -3.582 1.00 93.88 84 ILE A N 1
ATOM 661 C CA . ILE A 1 84 ? 6.538 -8.028 -4.440 1.00 93.88 84 ILE A CA 1
ATOM 662 C C . ILE A 1 84 ? 7.117 -7.814 -5.840 1.00 93.88 84 ILE A C 1
ATOM 664 O O . ILE A 1 84 ? 7.774 -8.695 -6.397 1.00 93.88 84 ILE A O 1
ATOM 668 N N . ARG A 1 85 ? 6.944 -6.613 -6.405 1.00 93.44 85 ARG A N 1
ATOM 669 C CA . ARG A 1 85 ? 7.464 -6.291 -7.736 1.00 93.44 85 ARG A CA 1
ATOM 670 C C . ARG A 1 85 ? 8.985 -6.364 -7.797 1.00 93.44 85 ARG A C 1
ATOM 672 O O . ARG A 1 85 ? 9.522 -6.834 -8.797 1.00 93.44 85 ARG A O 1
ATOM 679 N N . SER A 1 86 ? 9.667 -5.892 -6.759 1.00 91.38 86 SER A N 1
ATOM 680 C CA . SER A 1 86 ? 11.128 -5.906 -6.682 1.00 91.38 86 SER A CA 1
ATOM 681 C C . SER A 1 86 ? 11.678 -7.312 -6.441 1.00 91.38 86 SER A C 1
ATOM 683 O O . SER A 1 86 ? 12.667 -7.698 -7.061 1.00 91.38 86 SER A O 1
ATOM 685 N N . ARG A 1 87 ? 11.033 -8.089 -5.560 1.00 88.88 87 ARG A N 1
ATOM 686 C CA . ARG A 1 87 ? 11.534 -9.399 -5.129 1.00 88.88 87 ARG A CA 1
ATOM 687 C C . ARG A 1 87 ? 11.184 -10.531 -6.095 1.00 88.88 87 ARG A C 1
ATOM 689 O O . ARG A 1 87 ? 12.029 -11.402 -6.284 1.00 88.88 87 ARG A O 1
ATOM 696 N N . PHE A 1 88 ? 9.993 -10.506 -6.697 1.00 90.25 88 PHE A N 1
ATOM 697 C CA . PHE A 1 88 ? 9.471 -11.610 -7.514 1.00 90.25 88 PHE A CA 1
ATOM 698 C C . PHE A 1 88 ? 9.322 -11.257 -8.997 1.00 90.25 88 PHE A C 1
ATOM 700 O O . PHE A 1 88 ? 9.771 -12.014 -9.851 1.00 90.25 88 PHE A O 1
ATOM 707 N N . ILE A 1 89 ? 8.710 -10.114 -9.329 1.00 91.19 89 ILE A N 1
ATOM 708 C CA . ILE A 1 89 ? 8.314 -9.825 -10.723 1.00 91.19 89 ILE A CA 1
ATOM 709 C C . ILE A 1 89 ? 9.508 -9.370 -11.572 1.00 91.19 89 ILE A C 1
ATOM 711 O O . ILE A 1 89 ? 9.680 -9.784 -12.719 1.00 91.19 89 ILE A O 1
ATOM 715 N N . LYS A 1 90 ? 10.322 -8.449 -11.050 1.00 86.25 90 LYS A N 1
ATOM 716 C CA . LYS A 1 90 ? 11.396 -7.816 -11.820 1.00 86.25 90 LYS A CA 1
ATOM 717 C C . LYS A 1 90 ? 12.684 -8.627 -11.689 1.00 86.25 90 LYS A C 1
ATOM 719 O O . LYS A 1 90 ? 13.141 -8.902 -10.584 1.00 86.25 90 LYS A O 1
ATOM 724 N N . LYS A 1 91 ? 13.322 -8.949 -12.822 1.00 80.00 91 LYS A N 1
ATOM 725 C CA . LYS A 1 91 ? 14.653 -9.581 -12.829 1.00 80.00 91 LYS A CA 1
ATOM 726 C C . LYS A 1 91 ? 15.641 -8.718 -12.037 1.00 80.00 91 LYS A C 1
ATOM 728 O O . LYS A 1 91 ? 15.777 -7.524 -12.317 1.00 80.00 91 LYS A O 1
ATOM 733 N N . ARG A 1 92 ? 16.348 -9.330 -11.078 1.00 79.19 92 ARG A N 1
ATOM 734 C CA . ARG A 1 92 ? 17.323 -8.628 -10.222 1.00 79.19 92 ARG A CA 1
ATOM 735 C C . ARG A 1 92 ? 18.462 -8.010 -11.027 1.00 79.19 92 ARG A C 1
ATOM 737 O O . ARG A 1 92 ? 18.854 -6.876 -10.768 1.00 79.19 92 ARG A O 1
ATOM 744 N N . LYS A 1 93 ? 18.938 -8.714 -12.057 1.00 84.12 93 LYS A N 1
ATOM 745 C CA . LYS A 1 93 ? 19.914 -8.174 -13.004 1.00 84.12 93 LYS A CA 1
ATOM 746 C C . LYS A 1 93 ? 19.190 -7.329 -14.054 1.00 84.12 93 LYS A C 1
ATOM 748 O O . LYS A 1 93 ? 18.592 -7.861 -14.991 1.00 84.12 93 LYS A O 1
ATOM 753 N N . ARG A 1 94 ? 19.242 -6.003 -13.901 1.00 83.31 94 ARG A N 1
ATOM 754 C CA . ARG A 1 94 ? 18.791 -5.058 -14.933 1.00 83.31 94 ARG A CA 1
ATOM 755 C C . ARG A 1 94 ? 19.836 -5.003 -16.043 1.00 83.31 94 ARG A C 1
ATOM 757 O O . ARG A 1 94 ? 20.749 -4.191 -15.997 1.00 83.31 94 ARG A O 1
ATOM 764 N N . VAL A 1 95 ? 19.734 -5.902 -17.018 1.00 85.00 95 VAL A N 1
ATOM 765 C CA . VAL A 1 95 ? 20.599 -5.840 -18.203 1.00 85.00 95 VAL A CA 1
ATOM 766 C C . VAL A 1 95 ? 20.177 -4.631 -19.031 1.00 85.00 95 VAL A C 1
ATOM 768 O O . VAL A 1 95 ? 19.037 -4.579 -19.498 1.00 85.00 95 VAL A O 1
ATOM 771 N N . TYR A 1 96 ? 21.079 -3.665 -19.201 1.00 80.00 96 TYR A N 1
ATOM 772 C CA . TYR A 1 96 ? 20.854 -2.529 -20.088 1.00 80.00 96 TYR A CA 1
ATOM 773 C C . TYR A 1 96 ? 20.629 -3.039 -21.513 1.00 80.00 96 TYR A C 1
ATOM 775 O O . TYR A 1 96 ? 21.428 -3.801 -22.060 1.00 80.00 96 TYR A O 1
ATOM 783 N N . ARG A 1 97 ? 19.495 -2.663 -22.103 1.00 77.50 97 ARG A N 1
ATOM 784 C CA . ARG A 1 97 ? 19.177 -2.958 -23.499 1.00 77.50 97 ARG A CA 1
ATOM 785 C C . ARG A 1 97 ? 19.267 -1.656 -24.272 1.00 77.50 97 ARG A C 1
ATOM 787 O O . ARG A 1 97 ? 18.366 -0.829 -24.196 1.00 77.50 97 ARG A O 1
ATOM 794 N N . THR A 1 98 ? 20.356 -1.492 -25.006 1.00 84.12 98 THR A N 1
ATOM 795 C CA . THR A 1 98 ? 20.510 -0.388 -25.952 1.00 84.12 98 THR A CA 1
ATOM 796 C C . THR A 1 98 ? 19.934 -0.818 -27.295 1.00 84.12 98 THR A C 1
ATOM 798 O O . THR A 1 98 ? 20.237 -1.908 -27.785 1.00 84.12 98 THR A O 1
ATOM 801 N N . LYS A 1 99 ? 19.113 0.034 -27.913 1.00 79.31 99 LYS A N 1
ATOM 802 C CA . LYS A 1 99 ? 18.747 -0.116 -29.326 1.00 79.31 99 LYS A CA 1
ATOM 803 C C . LYS A 1 99 ? 19.931 0.374 -30.164 1.00 79.31 99 LYS A C 1
ATOM 805 O O . LYS A 1 99 ? 19.990 1.542 -30.521 1.00 79.31 99 LYS A O 1
ATOM 810 N N . ASN A 1 100 ? 20.924 -0.491 -30.380 1.00 85.50 100 ASN A N 1
ATOM 811 C CA . ASN A 1 100 ? 22.115 -0.122 -31.143 1.00 85.50 100 ASN A CA 1
ATOM 812 C C . ASN A 1 100 ? 21.805 -0.136 -32.649 1.00 85.50 100 ASN A C 1
ATOM 814 O O . ASN A 1 100 ? 21.602 -1.204 -33.227 1.00 85.50 100 ASN A O 1
ATOM 818 N N . TYR A 1 101 ? 21.788 1.047 -33.264 1.00 90.25 101 TYR A N 1
ATOM 819 C CA . TYR A 1 101 ? 21.555 1.229 -34.697 1.00 90.25 101 TYR A CA 1
ATOM 820 C C . TYR A 1 101 ? 22.644 0.571 -35.558 1.00 90.25 101 TYR A C 1
ATOM 822 O O . TYR A 1 101 ? 22.336 -0.074 -36.559 1.00 90.25 101 TYR A O 1
ATOM 830 N N . TYR A 1 102 ? 23.906 0.621 -35.121 1.00 89.56 102 TYR A N 1
ATOM 831 C CA . TYR A 1 102 ? 25.030 0.031 -35.853 1.00 89.56 102 TYR A CA 1
ATOM 832 C C . TYR A 1 102 ? 24.902 -1.487 -36.011 1.00 89.56 102 TYR A C 1
ATOM 834 O O . TYR A 1 102 ? 25.283 -2.027 -37.042 1.00 89.56 102 TYR A O 1
ATOM 842 N N . LYS A 1 103 ? 24.267 -2.170 -35.049 1.00 89.44 103 LYS A N 1
ATOM 843 C CA . LYS A 1 103 ? 24.019 -3.617 -35.127 1.00 89.44 103 LYS A CA 1
ATOM 844 C C . LYS A 1 103 ? 23.059 -3.995 -36.263 1.00 89.44 103 LYS A C 1
ATOM 846 O O . LYS A 1 103 ? 23.103 -5.113 -36.764 1.00 89.44 103 LYS A O 1
ATOM 851 N N . LEU A 1 104 ? 22.162 -3.087 -36.650 1.00 89.44 104 LEU A N 1
ATOM 852 C CA . LEU A 1 104 ? 21.278 -3.296 -37.798 1.00 89.44 104 LEU A CA 1
ATOM 853 C C . LEU A 1 104 ? 22.044 -3.092 -39.108 1.00 89.44 104 LEU A C 1
ATOM 855 O O . LEU A 1 104 ? 21.909 -3.911 -40.011 1.00 89.44 104 LEU A O 1
ATOM 859 N N . LEU A 1 105 ? 22.883 -2.052 -39.184 1.00 94.19 105 LEU A N 1
ATOM 860 C CA . LEU A 1 105 ? 23.750 -1.798 -40.340 1.00 94.19 105 LEU A CA 1
ATOM 861 C C . LEU A 1 105 ? 24.723 -2.955 -40.597 1.00 94.19 105 LEU A C 1
ATOM 863 O O . LEU A 1 105 ? 24.881 -3.377 -41.738 1.00 94.19 105 LEU A O 1
ATOM 867 N N . GLU A 1 106 ? 25.330 -3.499 -39.542 1.00 94.00 106 GLU A N 1
ATOM 868 C CA . GLU A 1 106 ? 26.238 -4.647 -39.621 1.00 94.00 106 GLU A CA 1
ATOM 869 C C . GLU A 1 106 ? 25.548 -5.869 -40.240 1.00 94.00 106 GLU A C 1
ATOM 871 O O . GLU A 1 106 ? 26.036 -6.414 -41.228 1.00 94.00 106 GLU A O 1
ATOM 876 N N . LYS A 1 107 ? 24.344 -6.209 -39.762 1.00 93.69 107 LYS A N 1
ATOM 877 C CA . LYS A 1 107 ? 23.535 -7.286 -40.346 1.00 93.69 107 LYS A CA 1
ATOM 878 C C . LYS A 1 107 ? 23.185 -7.046 -41.813 1.00 93.69 107 LYS A C 1
ATOM 880 O O . LYS A 1 107 ? 23.212 -7.985 -42.599 1.00 93.69 107 LYS A O 1
ATOM 885 N N . GLN A 1 108 ? 22.850 -5.812 -42.202 1.00 94.62 108 GLN A N 1
ATOM 886 C CA . GLN A 1 108 ? 22.586 -5.512 -43.615 1.00 94.62 108 GLN A CA 1
ATOM 887 C C . GLN A 1 108 ? 23.834 -5.737 -44.472 1.00 94.62 108 GLN A C 1
ATOM 889 O O . GLN A 1 108 ? 23.740 -6.314 -45.553 1.00 94.62 108 GLN A O 1
ATOM 894 N N . ASN A 1 109 ? 25.005 -5.340 -43.974 1.00 95.06 109 ASN A N 1
ATOM 895 C CA . ASN A 1 109 ? 26.267 -5.544 -44.677 1.00 95.06 109 ASN A CA 1
ATOM 896 C C . ASN A 1 109 ? 26.619 -7.032 -44.823 1.00 95.06 109 ASN A C 1
ATOM 898 O O . ASN A 1 109 ? 27.089 -7.434 -45.886 1.00 95.06 109 ASN A O 1
ATOM 902 N N . GLU A 1 110 ? 26.390 -7.848 -43.793 1.00 96.00 110 GLU A N 1
ATOM 903 C CA . GLU A 1 110 ? 26.570 -9.307 -43.853 1.00 96.00 110 GLU A CA 1
ATOM 904 C C . GLU A 1 110 ? 25.666 -9.938 -44.920 1.00 96.00 110 GLU A C 1
ATOM 906 O O . GLU A 1 110 ? 26.157 -10.622 -45.817 1.00 96.00 110 GLU A O 1
ATOM 911 N N . LEU A 1 111 ? 24.372 -9.605 -44.908 1.00 94.62 111 LEU A N 1
ATOM 912 C CA . LEU A 1 111 ? 23.407 -10.101 -45.893 1.00 94.62 111 LEU A CA 1
ATOM 913 C C . LEU A 1 111 ? 23.784 -9.703 -47.328 1.00 94.62 111 LEU A C 1
ATOM 915 O O . LEU A 1 111 ? 23.705 -10.517 -48.248 1.00 94.62 111 LEU A O 1
ATOM 919 N N . ILE A 1 112 ? 24.243 -8.465 -47.538 1.00 94.56 112 ILE A N 1
ATOM 920 C CA . ILE A 1 112 ? 24.705 -8.003 -48.856 1.00 94.56 112 ILE A CA 1
ATOM 921 C C . ILE A 1 112 ? 25.921 -8.814 -49.321 1.00 94.56 112 ILE A C 1
ATOM 923 O O . ILE A 1 112 ? 25.990 -9.189 -50.495 1.00 94.56 112 ILE A O 1
ATOM 927 N N . LYS A 1 113 ? 26.868 -9.116 -48.423 1.00 94.56 113 LYS A N 1
ATOM 928 C CA . LYS A 1 113 ? 28.054 -9.927 -48.745 1.00 94.56 113 LYS A CA 1
ATOM 929 C C . LYS A 1 113 ? 27.696 -11.363 -49.116 1.00 94.56 113 LYS A C 1
ATOM 931 O O . LYS A 1 113 ? 28.324 -11.902 -50.022 1.00 94.56 113 LYS A O 1
ATOM 936 N N . GLU A 1 114 ? 26.702 -11.963 -48.467 1.00 90.81 114 GLU A N 1
ATOM 937 C CA . GLU A 1 114 ? 26.227 -13.318 -48.779 1.00 90.81 114 GLU A CA 1
ATOM 938 C C . GLU A 1 114 ? 25.479 -13.382 -50.119 1.00 90.81 114 GLU A C 1
ATOM 940 O O . GLU A 1 114 ? 25.697 -14.293 -50.919 1.00 90.81 114 GLU A O 1
ATOM 945 N N . VAL A 1 115 ? 24.632 -12.388 -50.409 1.00 92.69 115 VAL A N 1
ATOM 946 C CA . VAL A 1 115 ? 23.813 -12.356 -51.633 1.00 92.69 115 VAL A CA 1
ATOM 947 C C . VAL A 1 115 ? 24.629 -11.956 -52.868 1.00 92.69 115 VAL A C 1
ATOM 949 O O . VAL A 1 115 ? 24.406 -12.487 -53.959 1.00 92.69 115 VAL A O 1
ATOM 952 N N . ALA A 1 116 ? 25.613 -11.063 -52.727 1.00 89.06 116 ALA A N 1
ATOM 953 C CA . ALA A 1 116 ? 26.445 -10.586 -53.834 1.00 89.06 116 ALA A CA 1
ATOM 954 C C . ALA A 1 116 ? 27.074 -11.699 -54.709 1.00 89.06 116 ALA A C 1
ATOM 956 O O . ALA A 1 116 ? 26.955 -11.616 -55.937 1.00 89.06 116 ALA A O 1
ATOM 957 N N . PRO A 1 117 ? 27.726 -12.750 -54.169 1.00 87.44 117 PRO A N 1
ATOM 958 C CA . PRO A 1 117 ? 28.271 -13.835 -54.982 1.00 87.44 117 PRO A CA 1
ATOM 959 C C . PRO A 1 117 ? 27.177 -14.686 -55.637 1.00 87.44 117 PRO A C 1
ATOM 961 O O . PRO A 1 117 ? 27.366 -15.140 -56.766 1.00 87.44 117 PRO A O 1
ATOM 964 N N . ILE A 1 118 ? 26.029 -14.875 -54.976 1.00 88.50 118 ILE A N 1
ATOM 965 C CA . ILE A 1 118 ? 24.891 -15.635 -55.515 1.00 88.50 118 ILE A CA 1
ATOM 966 C C . ILE A 1 118 ? 24.320 -14.929 -56.745 1.00 88.50 118 ILE A C 1
ATOM 968 O O . ILE A 1 118 ? 24.061 -15.583 -57.748 1.00 88.50 118 ILE A O 1
ATOM 972 N N . VAL A 1 119 ? 24.198 -13.599 -56.707 1.00 86.50 119 VAL A N 1
ATOM 973 C CA . VAL A 1 119 ? 23.709 -12.788 -57.835 1.00 86.50 119 VAL A CA 1
ATOM 974 C C . VAL A 1 119 ? 24.755 -12.664 -58.951 1.00 86.50 119 VAL A C 1
ATOM 976 O O . VAL A 1 119 ? 24.407 -12.673 -60.130 1.00 86.50 119 VAL A O 1
ATOM 979 N N . ARG A 1 120 ? 26.054 -12.593 -58.623 1.00 81.12 120 ARG A N 1
ATOM 980 C CA . ARG A 1 120 ? 27.133 -12.472 -59.626 1.00 81.12 120 ARG A CA 1
ATOM 981 C C . ARG A 1 120 ? 27.324 -13.735 -60.473 1.00 81.12 120 ARG A C 1
ATOM 983 O O . ARG A 1 120 ? 27.574 -13.610 -61.671 1.00 81.12 120 ARG A O 1
ATOM 990 N N . LYS A 1 121 ? 27.177 -14.932 -59.890 1.00 77.38 121 LYS A N 1
ATOM 991 C CA . LYS A 1 121 ? 27.287 -16.227 -60.599 1.00 77.38 121 LYS A CA 1
ATOM 992 C C . LYS A 1 121 ? 26.407 -16.318 -61.870 1.00 77.38 121 LYS A C 1
ATOM 994 O O . LYS A 1 121 ? 26.965 -16.564 -62.941 1.00 77.38 121 LYS A O 1
ATOM 999 N N . PRO A 1 122 ? 25.083 -16.067 -61.823 1.00 75.75 122 PRO A N 1
ATOM 1000 C CA . PRO A 1 122 ? 24.217 -16.133 -63.000 1.00 75.75 122 PRO A CA 1
ATOM 1001 C C . PRO A 1 122 ? 24.464 -14.992 -64.002 1.00 75.75 122 PRO A C 1
ATOM 1003 O O . PRO A 1 122 ? 24.288 -15.188 -65.205 1.00 75.75 122 PRO A O 1
ATOM 1006 N N . ILE A 1 123 ? 24.911 -13.812 -63.548 1.00 72.94 123 ILE A N 1
ATOM 1007 C CA . ILE A 1 123 ? 25.244 -12.682 -64.437 1.00 72.94 123 ILE A CA 1
ATOM 1008 C C . ILE A 1 123 ? 26.474 -13.011 -65.295 1.00 72.94 123 ILE A C 1
ATOM 1010 O O . ILE A 1 123 ? 26.454 -12.782 -66.505 1.00 72.94 123 ILE A O 1
ATOM 1014 N N . GLN A 1 124 ? 27.518 -13.592 -64.695 1.00 69.19 124 GLN A N 1
ATOM 1015 C CA . GLN A 1 124 ? 28.730 -13.999 -65.416 1.00 69.19 124 GLN A CA 1
ATOM 1016 C C . GLN A 1 124 ? 28.473 -15.147 -66.401 1.00 69.19 124 GLN A C 1
ATOM 1018 O O . GLN A 1 124 ? 29.086 -15.197 -67.465 1.00 69.19 124 GLN A O 1
ATOM 1023 N N . GLN A 1 125 ? 27.558 -16.063 -66.077 1.00 67.81 125 GLN A N 1
ATOM 1024 C CA . GLN A 1 125 ? 27.140 -17.116 -67.005 1.00 67.81 125 GLN A CA 1
ATOM 1025 C C . GLN A 1 125 ? 26.414 -16.520 -68.220 1.00 67.81 125 GLN A C 1
ATOM 1027 O O . GLN A 1 125 ? 26.802 -16.799 -69.351 1.00 67.81 125 GLN A O 1
ATOM 1032 N N . LYS A 1 126 ? 25.446 -15.612 -68.009 1.00 66.25 126 LYS A N 1
ATOM 1033 C CA . LYS A 1 126 ? 24.739 -14.925 -69.106 1.00 66.25 126 LYS A CA 1
ATOM 1034 C C . LYS A 1 126 ? 25.663 -14.084 -69.990 1.00 66.25 126 LYS A C 1
ATOM 1036 O O . LYS A 1 126 ? 25.483 -14.087 -71.206 1.00 66.25 126 LYS A O 1
ATOM 1041 N N . SER A 1 127 ? 26.633 -13.361 -69.421 1.00 63.91 127 SER A N 1
ATOM 1042 C CA . SER A 1 127 ? 27.562 -12.538 -70.211 1.00 63.91 127 SER A CA 1
ATOM 1043 C C . SER A 1 127 ? 28.505 -13.385 -71.071 1.00 63.91 127 SER A C 1
ATOM 1045 O O . SER A 1 127 ? 28.717 -13.052 -72.236 1.00 63.91 127 SER A O 1
ATOM 1047 N N . LYS A 1 128 ? 28.994 -14.522 -70.553 1.00 63.34 128 LYS A N 1
ATOM 1048 C CA . LYS A 1 128 ? 29.803 -15.482 -71.322 1.00 63.34 128 LYS A CA 1
ATOM 1049 C C . LYS A 1 128 ? 29.018 -16.103 -72.480 1.00 63.34 128 LYS A C 1
ATOM 1051 O O . LYS A 1 128 ? 29.527 -16.132 -73.595 1.00 63.34 128 LYS A O 1
ATOM 1056 N N . THR A 1 129 ? 27.765 -16.511 -72.262 1.00 62.31 129 THR A N 1
ATOM 1057 C CA . THR A 1 129 ? 26.907 -17.054 -73.334 1.00 62.31 129 THR A CA 1
ATOM 1058 C C . THR A 1 129 ? 26.577 -16.010 -74.407 1.00 62.31 129 THR A C 1
ATOM 1060 O O . THR A 1 129 ? 26.428 -16.363 -75.571 1.00 62.31 129 THR A O 1
ATOM 1063 N N . LYS A 1 130 ? 26.481 -14.721 -74.047 1.00 61.03 130 LYS A N 1
ATOM 1064 C CA . LYS A 1 130 ? 26.227 -13.626 -75.002 1.00 61.03 130 LYS A CA 1
ATOM 1065 C C . LYS A 1 130 ? 27.460 -13.262 -75.838 1.00 61.03 130 LYS A C 1
ATOM 1067 O O . LYS A 1 130 ? 27.304 -12.913 -77.000 1.00 61.03 130 LYS A O 1
ATOM 1072 N N . CYS A 1 131 ? 28.661 -13.349 -75.258 1.00 54.97 131 CYS A N 1
ATOM 1073 C CA . CYS A 1 131 ? 29.925 -13.071 -75.951 1.00 54.97 131 CYS A CA 1
ATOM 1074 C C . CYS A 1 131 ? 30.280 -14.163 -76.978 1.00 54.97 131 CYS A C 1
ATOM 1076 O O . CYS A 1 131 ? 30.844 -13.862 -78.016 1.00 54.97 131 CYS A O 1
ATOM 1078 N N . TYR A 1 132 ? 29.889 -15.414 -76.714 1.00 56.47 132 TYR A N 1
ATOM 1079 C CA . TYR A 1 132 ? 30.114 -16.556 -77.614 1.00 56.47 132 TYR A CA 1
ATOM 1080 C C . TYR A 1 132 ? 29.130 -16.653 -78.795 1.00 56.47 132 TYR A C 1
ATOM 1082 O O . TYR A 1 132 ? 29.265 -17.543 -79.627 1.00 56.47 132 TYR A O 1
ATOM 1090 N N . LYS A 1 133 ? 28.102 -15.796 -78.846 1.00 55.09 133 LYS A N 1
ATOM 1091 C CA . LYS A 1 133 ? 27.002 -15.863 -79.827 1.00 55.09 133 LYS A CA 1
ATOM 1092 C C . LYS A 1 133 ? 27.026 -14.700 -80.831 1.00 55.09 133 LYS A C 1
ATOM 1094 O O . LYS A 1 133 ? 25.985 -14.366 -81.394 1.00 55.09 133 LYS A O 1
ATOM 1099 N N . LYS A 1 134 ? 28.183 -14.059 -80.984 1.00 49.41 134 LYS A N 1
ATOM 1100 C CA . LYS A 1 134 ? 28.450 -12.913 -81.855 1.00 49.41 134 LYS A CA 1
ATOM 1101 C C . LYS A 1 134 ? 29.608 -13.269 -82.775 1.00 49.41 134 LYS A C 1
ATOM 1103 O O . LYS A 1 134 ? 29.558 -12.816 -83.933 1.00 49.41 134 LYS A O 1
#

Sequence (134 aa):
MPFVPVPKDLTKVKTKVAFNLTKRQLICFSIAGVIGIPSYLFLKQHISTDLAAIAMVIIMLPLFFVALFEKDGQPFEKLARNYIRSRFIKKRKRVYRTKNYYKLLEKQNELIKEVAPIVRKPIQQKSKTKCYKK

Foldseek 3Di:
DDDDDDPPDPLLPADQDPPSFHPLLVVLVVVLCVPLVVQLVVVVVPDPNVVSVVVSCVSSVVSVCQRPDDDPNHGPVVVVVVVCCQPPVDDVDPDDDDPDPVVVVVVVVVVCVVVVVVVVVVVVVVVVVVVVVD

InterPro domains:
  IPR024414 Uncharacterised protein family PrgI [PF12666] (5-96)

Organism: NCBI:txid1552123